Protein AF-A0A660YXI9-F1 (afdb_monomer_lite)

Foldseek 3Di:
DDPPDDPDDPQKDKDKDWDKDWDWDKDFDDDPPDFTKIKIKIKIWTWIWIFINDDPDGDIWIWTDIDIDIDMDRDFDKDKDWDWTFTPPDPQRKTKIWIWIQGNVGIDTDDIDIDRDDDDDDDDDD

Sequence (126 aa):
LESPYPVNDPGECFIVAGIIEVDHKVWQLDPIQPNPQYRVTVGLCIDAEMNCTTGLERNRWFIECDTENTIYFSGDEAVKLTKYYTVKGRSDRMQLVVNYEVSIDGVSLKGMELRLPKKYHAEKTF

Structure (mmCIF, N/CA/C/O backbone):
data_AF-A0A660YXI9-F1
#
_entry.id   AF-A0A660YXI9-F1
#
loop_
_atom_site.group_PDB
_atom_site.id
_atom_site.type_symbol
_atom_site.label_atom_id
_atom_site.label_alt_id
_atom_site.label_comp_id
_atom_site.label_asym_id
_atom_site.label_entity_id
_atom_site.label_seq_id
_atom_site.pdbx_PDB_ins_code
_atom_site.Cartn_x
_atom_site.Cartn_y
_atom_site.Cartn_z
_atom_site.occupancy
_atom_site.B_iso_or_equiv
_atom_site.auth_seq_id
_atom_site.auth_comp_id
_atom_site.auth_asym_id
_atom_site.auth_atom_id
_atom_site.pdbx_PDB_model_num
ATOM 1 N N . LEU A 1 1 ? 21.499 11.385 -6.900 1.00 45.31 1 LEU A N 1
ATOM 2 C CA . LEU A 1 1 ? 21.108 10.317 -7.829 1.00 45.31 1 LEU A CA 1
ATOM 3 C C . LEU A 1 1 ? 19.942 10.931 -8.546 1.00 45.31 1 LEU A C 1
ATOM 5 O O . LEU A 1 1 ? 18.867 11.012 -7.970 1.00 45.31 1 LEU A O 1
ATOM 9 N N . GLU A 1 2 ? 20.248 11.573 -9.665 1.00 46.44 2 GLU A N 1
ATOM 10 C CA . GLU A 1 2 ? 19.219 12.023 -10.594 1.00 46.44 2 GLU A CA 1
ATOM 11 C C . GLU A 1 2 ? 18.678 10.773 -11.283 1.00 46.44 2 GLU A C 1
ATOM 13 O O . GLU A 1 2 ? 19.440 9.841 -11.561 1.00 46.44 2 GLU A O 1
ATOM 18 N N . SER A 1 3 ? 17.360 10.709 -11.458 1.00 46.09 3 SER A N 1
ATOM 19 C CA . SER A 1 3 ? 16.752 9.631 -12.232 1.00 46.09 3 SER A CA 1
ATOM 20 C C . SER A 1 3 ? 17.263 9.727 -13.669 1.00 46.09 3 SER A C 1
ATOM 22 O O . SER A 1 3 ? 17.253 10.827 -14.221 1.00 46.09 3 SER A O 1
ATOM 24 N N . PRO A 1 4 ? 17.676 8.611 -14.293 1.00 55.97 4 PRO A N 1
ATOM 25 C CA . PRO A 1 4 ? 18.075 8.612 -15.698 1.00 55.97 4 PRO A CA 1
ATOM 26 C C . PRO A 1 4 ? 16.892 8.855 -16.655 1.00 55.97 4 PRO A C 1
ATOM 28 O O . PRO A 1 4 ? 17.107 8.947 -17.858 1.00 55.97 4 PRO A O 1
ATOM 31 N N . TYR A 1 5 ? 15.662 8.952 -16.138 1.00 54.22 5 TYR A N 1
ATOM 32 C CA . TYR A 1 5 ? 14.445 9.181 -16.915 1.00 54.22 5 TYR A CA 1
ATOM 33 C C . TYR A 1 5 ? 14.018 10.657 -16.859 1.00 54.22 5 TYR A C 1
ATOM 35 O O . TYR A 1 5 ? 13.943 11.208 -15.749 1.00 54.22 5 TYR A O 1
ATOM 43 N N . PRO A 1 6 ? 13.742 11.296 -18.012 1.00 48.16 6 PRO A N 1
ATOM 44 C CA . PRO A 1 6 ? 13.332 12.692 -18.082 1.00 48.16 6 PRO A CA 1
ATOM 45 C C . PRO A 1 6 ? 11.985 12.905 -17.382 1.00 48.16 6 PRO A C 1
ATOM 47 O O . PRO A 1 6 ? 11.026 12.172 -17.581 1.00 48.16 6 PRO A O 1
ATOM 50 N N . VAL A 1 7 ? 11.903 13.955 -16.564 1.00 53.25 7 VAL A N 1
ATOM 51 C CA . VAL A 1 7 ? 10.711 14.274 -15.752 1.00 53.25 7 VAL A CA 1
ATOM 52 C C . VAL A 1 7 ? 9.539 14.803 -16.605 1.00 53.25 7 VAL A C 1
ATOM 54 O O . VAL A 1 7 ? 8.437 14.939 -16.092 1.00 53.25 7 VAL A O 1
ATOM 57 N N . ASN A 1 8 ? 9.744 15.093 -17.897 1.00 47.19 8 ASN A N 1
ATOM 58 C CA . ASN A 1 8 ? 8.815 15.899 -18.700 1.00 47.19 8 ASN A CA 1
ATOM 59 C C . ASN A 1 8 ? 8.650 15.454 -20.166 1.00 47.19 8 ASN A C 1
ATOM 61 O O . ASN A 1 8 ? 8.268 16.284 -20.990 1.00 47.19 8 ASN A O 1
ATOM 65 N N . ASP A 1 9 ? 8.929 14.199 -20.522 1.00 52.50 9 ASP A N 1
ATOM 66 C CA . ASP A 1 9 ? 8.575 13.721 -21.863 1.00 52.50 9 ASP A CA 1
ATOM 67 C C . ASP A 1 9 ? 7.167 13.087 -21.817 1.00 52.50 9 ASP A C 1
ATOM 69 O O . ASP A 1 9 ? 6.995 12.040 -21.191 1.00 52.50 9 ASP A O 1
ATOM 73 N N . PRO A 1 10 ? 6.121 13.711 -22.399 1.00 53.94 10 PRO A N 1
ATOM 74 C CA . PRO A 1 10 ? 4.729 13.261 -22.265 1.00 53.94 10 PRO A CA 1
ATOM 75 C C . PRO A 1 10 ? 4.447 11.873 -22.871 1.00 53.94 10 PRO A C 1
ATOM 77 O O . PRO A 1 10 ? 3.335 11.365 -22.727 1.00 53.94 10 PRO A O 1
ATOM 80 N N . GLY A 1 11 ? 5.425 11.261 -23.550 1.00 54.66 11 GLY A N 1
ATOM 81 C CA . GLY A 1 11 ? 5.357 9.885 -24.051 1.00 54.66 11 GLY A CA 1
ATOM 82 C C . GLY A 1 11 ? 5.827 8.805 -23.064 1.00 54.66 11 GLY A C 1
ATOM 83 O O . GLY A 1 11 ? 5.564 7.622 -23.299 1.00 54.66 11 GLY A O 1
ATOM 84 N N . GLU A 1 12 ? 6.493 9.180 -21.967 1.00 65.69 12 GLU A N 1
ATOM 85 C CA . GLU A 1 12 ? 7.062 8.231 -21.005 1.00 65.69 12 GLU A CA 1
ATOM 86 C C . GLU A 1 12 ? 6.239 8.208 -19.716 1.00 65.69 12 GLU A C 1
ATOM 88 O O . GLU A 1 12 ? 6.153 9.195 -18.985 1.00 65.69 12 GLU A O 1
ATOM 93 N N . CYS A 1 13 ? 5.627 7.065 -19.407 1.00 73.38 13 CYS A N 1
ATOM 94 C CA . CYS A 1 13 ? 4.967 6.863 -18.129 1.00 73.38 13 CYS A CA 1
ATOM 95 C C . CYS A 1 13 ? 5.341 5.519 -17.508 1.00 73.38 13 CYS A C 1
ATOM 97 O O . CYS A 1 13 ? 5.672 4.540 -18.184 1.00 73.38 13 CYS A O 1
ATOM 99 N N . PHE A 1 14 ? 5.296 5.494 -16.179 1.00 82.38 14 PHE A N 1
ATOM 100 C CA . PHE A 1 14 ? 5.416 4.268 -15.411 1.00 82.38 14 PHE A CA 1
ATOM 101 C C . PHE A 1 14 ? 4.023 3.703 -15.164 1.00 82.38 14 PHE A C 1
ATOM 103 O O . PHE A 1 14 ? 3.144 4.392 -14.645 1.00 82.38 14 PHE A O 1
ATOM 110 N N . ILE A 1 15 ? 3.838 2.437 -15.512 1.00 85.00 15 ILE A N 1
ATOM 111 C CA . ILE A 1 15 ? 2.618 1.686 -15.237 1.00 85.00 15 ILE A CA 1
ATOM 112 C C . ILE A 1 15 ? 2.932 0.737 -14.092 1.00 85.00 15 ILE A C 1
ATOM 114 O O . ILE A 1 15 ? 3.807 -0.116 -14.232 1.00 85.00 15 ILE A O 1
ATOM 118 N N . VAL A 1 16 ? 2.217 0.889 -12.979 1.00 87.50 16 VAL A N 1
ATOM 119 C CA . VAL A 1 16 ? 2.241 -0.049 -11.853 1.00 87.50 16 VAL A CA 1
ATOM 120 C C . VAL A 1 16 ? 0.960 -0.873 -11.906 1.00 87.50 16 VAL A C 1
ATOM 122 O O . VAL A 1 16 ? -0.131 -0.305 -11.915 1.00 87.50 16 VAL A O 1
ATOM 125 N N . ALA A 1 17 ? 1.086 -2.194 -11.952 1.00 88.00 17 ALA A N 1
ATOM 126 C CA . ALA A 1 17 ? -0.038 -3.121 -11.972 1.00 88.00 17 ALA A CA 1
ATOM 127 C C . ALA A 1 17 ? 0.222 -4.270 -10.998 1.00 88.00 17 ALA A C 1
ATOM 129 O O . ALA A 1 17 ? 1.310 -4.838 -10.981 1.00 88.00 17 ALA A O 1
ATOM 130 N N . GLY A 1 18 ? -0.772 -4.607 -10.184 1.00 87.38 18 GLY A N 1
ATOM 131 C CA . GLY A 1 18 ? -0.625 -5.615 -9.145 1.00 87.38 18 GLY A CA 1
ATOM 132 C C . GLY A 1 18 ? -1.779 -5.600 -8.160 1.00 87.38 18 GLY A C 1
ATOM 133 O O . GLY A 1 18 ? -2.841 -5.040 -8.443 1.00 87.38 18 GLY A O 1
ATOM 134 N N . ILE A 1 19 ? -1.546 -6.209 -7.004 1.00 89.69 19 ILE A N 1
ATOM 135 C CA . ILE A 1 19 ? -2.521 -6.373 -5.933 1.00 89.69 19 ILE A CA 1
ATOM 136 C C . ILE A 1 19 ? -1.988 -5.693 -4.671 1.00 89.69 19 ILE A C 1
ATOM 138 O O . ILE A 1 19 ? -0.813 -5.807 -4.322 1.00 89.69 19 ILE A O 1
ATOM 142 N N . ILE A 1 20 ? -2.878 -4.971 -3.993 1.00 87.12 20 ILE A N 1
ATOM 143 C CA . ILE A 1 20 ? -2.680 -4.497 -2.626 1.00 87.12 20 ILE A CA 1
ATOM 144 C C . ILE A 1 20 ? -3.727 -5.212 -1.779 1.00 87.12 20 ILE A C 1
ATOM 146 O O . ILE A 1 20 ? -4.923 -4.958 -1.929 1.00 87.12 20 ILE A O 1
ATOM 150 N N . GLU A 1 21 ? -3.282 -6.109 -0.912 1.00 90.69 21 GLU A N 1
ATOM 151 C CA . GLU A 1 21 ? -4.141 -6.796 0.042 1.00 90.69 21 GLU A CA 1
ATOM 152 C C . GLU A 1 21 ? -4.154 -6.036 1.365 1.00 90.69 21 GLU A C 1
ATOM 154 O O . GLU A 1 21 ? -3.119 -5.566 1.851 1.00 90.69 21 GLU A O 1
ATOM 159 N N . VAL A 1 22 ? -5.346 -5.920 1.947 1.00 89.44 22 VAL A N 1
ATOM 160 C CA . VAL A 1 22 ? -5.564 -5.225 3.212 1.00 89.44 22 VAL A CA 1
ATOM 161 C C . VAL A 1 22 ? -6.296 -6.156 4.168 1.00 89.44 22 VAL A C 1
ATOM 163 O O . VAL A 1 22 ? -7.441 -6.525 3.917 1.00 89.44 22 VAL A O 1
ATOM 166 N N . ASP A 1 23 ? -5.644 -6.509 5.273 1.00 91.69 23 ASP A N 1
ATOM 167 C CA . ASP A 1 23 ? -6.263 -7.218 6.395 1.00 91.69 23 ASP A CA 1
ATOM 168 C C . ASP A 1 23 ? -6.576 -6.209 7.500 1.00 91.69 23 ASP A C 1
ATOM 170 O O . ASP A 1 23 ? -5.672 -5.562 8.026 1.00 91.69 23 ASP A O 1
ATOM 174 N N . HIS A 1 24 ? -7.856 -6.050 7.829 1.00 92.88 24 HIS A N 1
ATOM 175 C CA . HIS A 1 24 ? -8.336 -5.077 8.803 1.00 92.88 24 HIS A CA 1
ATOM 176 C C . HIS A 1 24 ? -9.039 -5.796 9.951 1.00 92.88 24 HIS A C 1
ATOM 178 O O . HIS A 1 24 ? -10.127 -6.352 9.788 1.00 92.88 24 HIS A O 1
ATOM 184 N N . LYS A 1 25 ? -8.413 -5.768 11.129 1.00 92.81 25 LYS A N 1
ATOM 185 C CA . LYS A 1 25 ? -8.925 -6.416 12.338 1.00 92.81 25 LYS A CA 1
ATOM 186 C C . LYS A 1 25 ? -9.123 -5.395 13.440 1.00 92.81 25 LYS A C 1
ATOM 188 O O . LYS A 1 25 ? -8.215 -4.624 13.741 1.00 92.81 25 LYS A O 1
ATOM 193 N N . VAL A 1 26 ? -10.295 -5.438 14.065 1.00 90.75 26 VAL A N 1
ATOM 194 C CA . VAL A 1 26 ? -10.686 -4.540 15.152 1.00 90.75 26 VAL A CA 1
ATOM 195 C C . VAL A 1 26 ? -10.898 -5.357 16.416 1.00 90.75 26 VAL A C 1
ATOM 197 O O . VAL A 1 26 ? -11.640 -6.338 16.418 1.00 90.75 26 VAL A O 1
ATOM 200 N N . TRP A 1 27 ? -10.268 -4.930 17.502 1.00 89.81 27 TRP A N 1
ATOM 201 C CA . TRP A 1 27 ? -10.505 -5.454 18.837 1.00 89.81 27 TRP A CA 1
ATOM 202 C C . TRP A 1 27 ? -11.025 -4.332 19.714 1.00 89.81 27 TRP A C 1
ATOM 204 O O . TRP A 1 27 ? -10.368 -3.303 19.882 1.00 89.81 27 TRP A O 1
ATOM 214 N N . GLN A 1 28 ? -12.189 -4.554 20.308 1.00 86.81 28 GLN A N 1
ATOM 215 C CA . GLN A 1 28 ? -12.663 -3.719 21.395 1.00 86.81 28 GLN A CA 1
ATOM 216 C C . GLN A 1 28 ? -11.811 -4.012 22.633 1.00 86.81 28 GLN A C 1
ATOM 218 O O . GLN A 1 28 ? -11.679 -5.164 23.050 1.00 86.81 28 GLN A O 1
ATOM 223 N N . LEU A 1 29 ? -11.196 -2.973 23.188 1.00 83.38 29 LEU A N 1
ATOM 224 C CA . LEU A 1 29 ? -10.498 -3.044 24.463 1.00 83.38 29 LEU A CA 1
ATOM 225 C C . LEU A 1 29 ? -11.520 -2.813 25.579 1.00 83.38 29 LEU A C 1
ATOM 227 O O . LEU A 1 29 ? -12.478 -2.058 25.399 1.00 83.38 29 LEU A O 1
ATOM 231 N N . ASP A 1 30 ? -11.330 -3.495 26.709 1.00 75.69 30 ASP A N 1
ATOM 232 C CA . ASP A 1 30 ? -12.224 -3.402 27.867 1.00 75.69 30 ASP A CA 1
ATOM 233 C C . ASP A 1 30 ? -12.411 -1.916 28.240 1.00 75.69 30 ASP A C 1
ATOM 235 O O . ASP A 1 30 ? -11.410 -1.225 28.470 1.00 75.69 30 ASP A O 1
ATOM 239 N N . PRO A 1 31 ? -13.638 -1.363 28.191 1.00 62.47 31 PRO A N 1
ATOM 240 C CA . PRO A 1 31 ? -13.827 0.076 28.265 1.00 62.47 31 PRO A CA 1
ATOM 241 C C . PRO A 1 31 ? -13.465 0.593 29.659 1.00 62.47 31 PRO A C 1
ATOM 243 O O . PRO A 1 31 ? -14.243 0.494 30.608 1.00 62.47 31 PRO A O 1
ATOM 246 N N . ILE A 1 32 ? -12.299 1.227 29.775 1.00 60.66 32 ILE A N 1
ATOM 247 C CA . ILE A 1 32 ? -12.035 2.149 30.877 1.00 60.66 32 ILE A CA 1
ATOM 248 C C . ILE A 1 32 ? -12.897 3.385 30.596 1.00 60.66 32 ILE A C 1
ATOM 250 O O . ILE A 1 32 ? -12.649 4.104 29.628 1.00 60.66 32 ILE A O 1
ATOM 254 N N . GLN A 1 33 ? -13.939 3.618 31.404 1.00 57.78 33 GLN A N 1
ATOM 255 C CA . GLN A 1 33 ? -14.772 4.824 31.292 1.00 57.78 33 GLN A CA 1
ATOM 256 C C . GLN A 1 33 ? -13.892 6.089 31.199 1.00 57.78 33 GLN A C 1
ATOM 258 O O . GLN A 1 33 ? -12.893 6.165 31.921 1.00 57.78 33 GLN A O 1
ATOM 263 N N . PRO A 1 34 ? -14.235 7.094 30.362 1.00 66.94 34 PRO A N 1
ATOM 264 C CA . PRO A 1 34 ? -15.558 7.356 29.775 1.00 66.94 34 PRO A CA 1
ATOM 265 C C . PRO A 1 34 ? -15.786 6.941 28.304 1.00 66.94 34 PRO A C 1
ATOM 267 O O . PRO A 1 34 ? -16.934 6.994 27.873 1.00 66.94 34 PRO A O 1
ATOM 270 N N . ASN A 1 35 ? -14.769 6.518 27.539 1.00 67.94 35 ASN A N 1
ATOM 271 C CA . ASN A 1 35 ? -14.901 6.293 26.086 1.00 67.94 35 ASN A CA 1
ATOM 272 C C . ASN A 1 35 ? -14.508 4.865 25.661 1.00 67.94 35 ASN A C 1
ATOM 274 O O . ASN A 1 35 ? -13.577 4.300 26.239 1.00 67.94 35 ASN A O 1
ATOM 278 N N . PRO A 1 36 ? -15.167 4.284 24.636 1.00 72.12 36 PRO A N 1
ATOM 279 C CA . PRO A 1 36 ? -14.750 3.008 24.065 1.00 72.12 36 PRO A CA 1
ATOM 280 C C . PRO A 1 36 ? -13.353 3.132 23.451 1.00 72.12 36 PRO A C 1
ATOM 282 O O . PRO A 1 36 ? -13.030 4.122 22.795 1.00 72.12 36 PRO A O 1
ATOM 285 N N . GLN A 1 37 ? -12.527 2.113 23.672 1.00 84.19 37 GLN A N 1
ATOM 286 C CA . GLN A 1 37 ? -11.178 2.039 23.127 1.00 84.19 37 GLN A CA 1
ATOM 287 C C . GLN A 1 37 ? -11.100 0.870 22.157 1.00 84.19 37 GLN A C 1
ATOM 289 O O . GLN A 1 37 ? -11.528 -0.241 22.476 1.00 84.19 37 GLN A O 1
ATOM 294 N N . TYR A 1 38 ? -10.530 1.111 20.982 1.00 86.44 38 TYR A N 1
ATOM 295 C CA . TYR A 1 38 ? -10.325 0.075 19.981 1.00 86.44 38 TYR A CA 1
ATOM 296 C C . TYR A 1 38 ? -8.849 -0.046 19.652 1.00 86.44 38 TYR A C 1
ATOM 298 O O . TYR A 1 38 ? -8.127 0.943 19.527 1.00 86.44 38 TYR A O 1
ATOM 306 N N . ARG A 1 39 ? -8.407 -1.283 19.472 1.00 88.94 39 ARG A N 1
ATOM 307 C CA . ARG A 1 39 ? -7.164 -1.601 18.787 1.00 88.94 39 ARG A CA 1
ATOM 308 C C . ARG A 1 39 ? -7.532 -2.022 17.375 1.00 88.94 39 ARG A C 1
ATOM 310 O O . ARG A 1 39 ? -8.348 -2.918 17.201 1.00 88.94 39 ARG A O 1
ATOM 317 N N . VAL A 1 40 ? -6.903 -1.417 16.382 1.00 88.75 40 VAL A N 1
ATOM 318 C CA . VAL A 1 40 ? -7.020 -1.819 14.983 1.00 88.75 40 VAL A CA 1
ATOM 319 C C . VAL A 1 40 ? -5.655 -2.284 14.507 1.00 88.75 40 VAL A C 1
ATOM 321 O O . VAL A 1 40 ? -4.657 -1.590 14.700 1.00 88.75 40 VAL A O 1
ATOM 324 N N . THR A 1 41 ? -5.601 -3.453 13.883 1.00 92.56 41 THR A N 1
ATOM 325 C CA . THR A 1 41 ? -4.404 -3.944 13.199 1.00 92.56 41 THR A CA 1
ATOM 326 C C . THR A 1 41 ? -4.691 -3.987 11.713 1.00 92.56 41 THR A C 1
ATOM 328 O O . THR A 1 41 ? -5.700 -4.544 11.280 1.00 92.56 41 THR A O 1
ATOM 331 N N . VAL A 1 42 ? -3.786 -3.373 10.957 1.00 90.06 42 VAL A N 1
ATOM 332 C CA . VAL A 1 42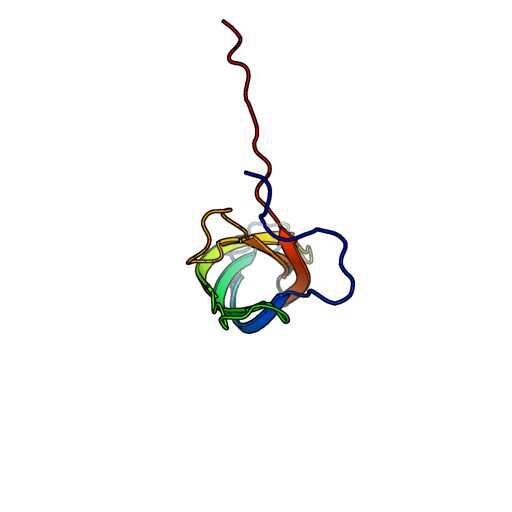 ? -3.827 -3.302 9.503 1.00 90.06 42 VAL A CA 1
ATOM 333 C C . VAL A 1 42 ? -2.611 -4.021 8.939 1.00 90.06 42 VAL A C 1
ATOM 335 O O . VAL A 1 42 ? -1.484 -3.530 9.076 1.00 90.06 42 VAL A O 1
ATOM 338 N N . GLY A 1 43 ? -2.854 -5.168 8.311 1.00 88.69 43 GLY A N 1
ATOM 339 C CA . GLY A 1 43 ? -1.904 -5.846 7.436 1.00 88.69 43 GLY A CA 1
ATOM 340 C C . GLY A 1 43 ? -2.000 -5.261 6.031 1.00 88.69 43 GLY A C 1
ATOM 341 O O . GLY A 1 43 ? -3.096 -5.134 5.492 1.00 88.69 43 GLY A O 1
ATOM 342 N N . LEU A 1 44 ? -0.868 -4.862 5.457 1.00 88.75 44 LEU A N 1
ATOM 343 C CA . LEU A 1 44 ? -0.763 -4.330 4.102 1.00 88.75 44 LEU A CA 1
ATOM 344 C C . LEU A 1 44 ? 0.284 -5.138 3.348 1.00 88.75 44 LEU A C 1
ATOM 346 O O . LEU A 1 44 ? 1.481 -4.965 3.601 1.00 88.75 44 LEU A O 1
ATOM 350 N N . CYS A 1 45 ? -0.176 -5.957 2.410 1.00 89.81 45 CYS A N 1
ATOM 351 C CA . CYS A 1 45 ? 0.675 -6.700 1.493 1.00 89.81 45 CYS A CA 1
ATOM 352 C C . CYS A 1 45 ? 0.557 -6.083 0.099 1.00 89.81 45 CYS A C 1
ATOM 354 O O . CYS A 1 45 ? -0.543 -5.791 -0.366 1.00 89.81 45 CYS A O 1
ATOM 356 N N . ILE A 1 46 ? 1.686 -5.847 -0.560 1.00 90.94 46 ILE A N 1
ATOM 357 C CA . ILE A 1 46 ? 1.721 -5.430 -1.959 1.00 90.94 46 ILE A CA 1
ATOM 358 C C . ILE A 1 46 ? 2.533 -6.434 -2.760 1.00 90.94 46 ILE A C 1
ATOM 360 O O . ILE A 1 46 ? 3.628 -6.812 -2.346 1.00 90.94 46 ILE A O 1
ATOM 364 N N . ASP A 1 47 ? 1.991 -6.803 -3.913 1.00 92.69 47 ASP A N 1
ATOM 365 C CA . ASP A 1 47 ? 2.672 -7.538 -4.969 1.00 92.69 47 ASP A CA 1
ATOM 366 C C . ASP A 1 47 ? 2.323 -6.868 -6.300 1.00 92.69 47 ASP A C 1
ATOM 368 O O . ASP A 1 47 ? 1.182 -6.925 -6.770 1.00 92.69 47 ASP A O 1
ATOM 372 N N . ALA A 1 48 ? 3.275 -6.127 -6.861 1.00 92.44 48 ALA A N 1
ATOM 373 C CA . ALA A 1 48 ? 3.061 -5.375 -8.085 1.00 92.44 48 ALA A CA 1
ATOM 374 C C . ALA A 1 48 ? 4.287 -5.343 -8.992 1.00 92.44 48 ALA A C 1
ATOM 376 O O . ALA A 1 48 ? 5.436 -5.295 -8.551 1.00 92.44 48 ALA A O 1
ATOM 377 N N . GLU A 1 49 ? 4.016 -5.262 -10.289 1.00 91.56 49 GLU A N 1
ATOM 378 C CA . GLU A 1 49 ? 5.002 -5.012 -11.326 1.00 91.56 49 GLU A CA 1
ATOM 379 C C . GLU A 1 49 ? 4.931 -3.553 -11.779 1.00 91.56 49 GLU A C 1
ATOM 381 O O . GLU A 1 49 ? 3.855 -2.978 -11.950 1.00 91.56 49 GLU A O 1
ATOM 386 N N . MET A 1 50 ? 6.093 -2.958 -12.025 1.00 89.56 50 MET A N 1
ATOM 387 C CA . MET A 1 50 ? 6.231 -1.646 -12.638 1.00 89.56 50 MET A CA 1
ATOM 388 C C . MET A 1 50 ? 6.954 -1.765 -13.976 1.00 89.56 50 MET A C 1
ATOM 390 O O . MET A 1 50 ? 8.005 -2.398 -14.069 1.00 89.56 50 MET A O 1
ATOM 394 N N . ASN A 1 51 ? 6.417 -1.103 -14.997 1.00 86.50 51 ASN A N 1
ATOM 395 C CA . ASN A 1 51 ? 6.979 -1.048 -16.344 1.00 86.50 51 ASN A CA 1
ATOM 396 C C . ASN A 1 51 ? 7.053 0.397 -16.845 1.00 86.50 51 ASN A C 1
ATOM 398 O O . ASN A 1 51 ? 6.227 1.224 -16.469 1.00 86.50 51 ASN A O 1
ATOM 402 N N . CYS A 1 52 ? 8.018 0.690 -17.717 1.00 80.19 52 CYS A N 1
ATOM 403 C CA . CYS A 1 52 ? 8.070 1.940 -18.482 1.00 80.19 52 CYS A CA 1
ATOM 404 C C . CYS A 1 52 ? 7.416 1.737 -19.858 1.00 80.19 52 CYS A C 1
ATOM 406 O O . CYS A 1 52 ? 7.624 0.690 -20.476 1.00 80.19 52 CYS A O 1
ATOM 408 N N . THR A 1 53 ? 6.649 2.714 -20.353 1.00 72.00 53 THR A N 1
ATOM 409 C CA . THR A 1 53 ? 6.017 2.644 -21.687 1.00 72.00 53 THR A CA 1
ATOM 410 C C . THR A 1 53 ? 7.005 2.706 -22.848 1.00 72.00 53 THR A C 1
ATOM 412 O O . THR A 1 53 ? 6.690 2.217 -23.933 1.00 72.00 53 THR A O 1
ATOM 415 N N . THR A 1 54 ? 8.205 3.245 -22.633 1.00 62.75 54 THR A N 1
ATOM 416 C CA . THR A 1 54 ? 9.261 3.367 -23.646 1.00 62.75 54 THR A CA 1
ATOM 417 C C . THR A 1 54 ? 10.596 2.839 -23.122 1.00 62.75 54 THR A C 1
ATOM 419 O O . THR A 1 54 ? 11.028 3.124 -22.007 1.00 62.75 54 THR A O 1
ATOM 422 N N . GLY A 1 55 ? 11.246 2.014 -23.941 1.00 53.28 55 GLY A N 1
ATOM 423 C CA . GLY A 1 55 ? 12.535 1.396 -23.650 1.00 53.28 55 GLY A CA 1
ATOM 424 C C . GLY A 1 55 ? 12.749 0.179 -24.543 1.00 53.28 55 GLY A C 1
ATOM 425 O O . GLY A 1 55 ? 11.897 -0.704 -24.602 1.00 53.28 55 GLY A O 1
ATOM 426 N N . LEU A 1 56 ? 13.887 0.135 -25.240 1.00 49.09 56 LEU A N 1
ATOM 427 C CA . LEU A 1 56 ? 14.314 -0.972 -26.114 1.00 49.09 56 LEU A CA 1
ATOM 428 C C . LEU A 1 56 ? 14.421 -2.328 -25.384 1.00 49.09 56 LEU A C 1
ATOM 430 O O . LEU A 1 56 ? 14.543 -3.368 -26.025 1.00 49.09 56 LEU A O 1
ATOM 434 N N . GLU A 1 57 ? 14.289 -2.325 -24.059 1.00 53.56 57 GLU A N 1
ATOM 435 C CA . GLU A 1 57 ? 14.128 -3.494 -23.210 1.00 53.56 57 GLU A CA 1
ATOM 436 C C . GLU A 1 57 ? 12.945 -3.239 -22.266 1.00 53.56 57 GLU A C 1
ATOM 438 O O . GLU A 1 57 ? 12.882 -2.203 -21.599 1.00 53.56 57 GLU A O 1
ATOM 443 N N . ARG A 1 58 ? 11.988 -4.176 -22.212 1.00 59.47 58 ARG A N 1
ATOM 444 C CA . ARG A 1 58 ? 10.893 -4.180 -21.228 1.00 59.47 58 ARG A CA 1
ATOM 445 C C . ARG A 1 58 ? 11.480 -4.399 -19.834 1.00 59.47 58 ARG A C 1
ATOM 447 O O . ARG A 1 58 ? 11.458 -5.516 -19.320 1.00 59.47 58 ARG A O 1
ATOM 454 N N . ASN A 1 5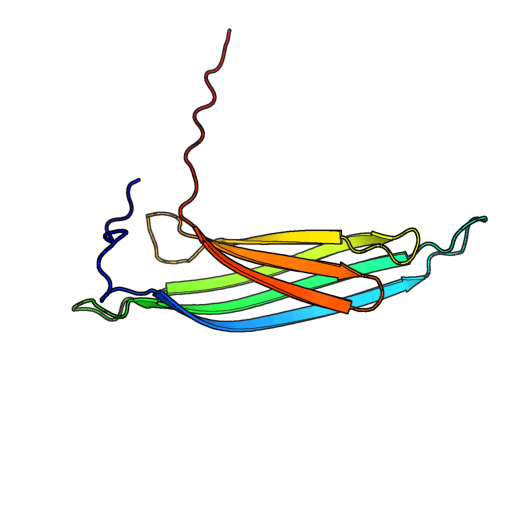9 ? 12.033 -3.348 -19.244 1.00 71.31 59 ASN A N 1
ATOM 455 C CA . ASN A 1 59 ? 12.505 -3.383 -17.873 1.00 71.31 59 ASN A CA 1
ATOM 456 C C . ASN A 1 59 ? 11.292 -3.518 -16.952 1.00 71.31 59 ASN A C 1
ATOM 458 O O . ASN A 1 59 ? 10.531 -2.569 -16.767 1.00 71.31 59 ASN A O 1
ATOM 462 N N . ARG A 1 60 ? 11.117 -4.730 -16.423 1.00 82.94 60 ARG A N 1
ATOM 463 C CA . ARG A 1 60 ? 10.160 -5.046 -15.367 1.00 82.94 60 ARG A CA 1
ATOM 464 C C . ARG A 1 60 ? 10.833 -4.860 -14.023 1.00 82.94 60 ARG A C 1
ATOM 466 O O . ARG A 1 60 ? 11.888 -5.439 -13.766 1.00 82.94 60 ARG A O 1
ATOM 473 N N . TRP A 1 61 ? 10.198 -4.078 -13.169 1.00 89.94 61 TRP A N 1
ATOM 474 C CA . TRP A 1 61 ? 10.585 -3.921 -11.776 1.00 89.94 61 TRP A CA 1
ATOM 475 C C . TRP A 1 61 ? 9.475 -4.429 -10.869 1.00 89.94 61 TRP A C 1
ATOM 477 O O . TRP A 1 61 ? 8.315 -4.441 -11.266 1.00 89.94 61 TRP A O 1
ATOM 487 N N . PHE A 1 62 ? 9.829 -4.823 -9.650 1.00 91.50 62 PHE A N 1
ATOM 488 C CA . PHE A 1 62 ? 8.891 -5.443 -8.716 1.00 91.50 62 PHE A CA 1
ATOM 489 C C . PHE A 1 62 ? 8.754 -4.608 -7.451 1.00 91.50 62 PHE A C 1
ATOM 491 O O . PHE A 1 62 ? 9.720 -4.008 -6.972 1.00 91.50 62 PHE A O 1
ATOM 498 N N . ILE A 1 63 ? 7.550 -4.578 -6.904 1.00 92.38 63 ILE A N 1
ATOM 499 C CA . ILE A 1 63 ? 7.200 -3.904 -5.665 1.00 92.38 63 ILE A CA 1
ATOM 500 C C . ILE A 1 63 ? 6.539 -4.957 -4.790 1.00 92.38 63 ILE A C 1
ATOM 502 O O . ILE A 1 63 ? 5.398 -5.335 -5.017 1.00 92.38 63 ILE A O 1
ATOM 506 N N . GLU A 1 64 ? 7.282 -5.425 -3.795 1.00 90.06 64 GLU A N 1
ATOM 507 C CA . GLU A 1 64 ? 6.832 -6.469 -2.881 1.00 90.06 64 GLU A CA 1
ATOM 508 C C . GLU A 1 64 ? 7.135 -6.040 -1.455 1.00 90.06 64 GLU A C 1
ATOM 510 O O . GLU A 1 64 ? 8.284 -5.695 -1.135 1.00 90.06 64 GLU A O 1
ATOM 515 N N . CYS A 1 65 ? 6.127 -6.064 -0.596 1.00 89.62 65 CYS A N 1
ATOM 516 C CA . CYS A 1 65 ? 6.294 -5.759 0.815 1.00 89.62 65 CYS A CA 1
ATOM 517 C C . CYS A 1 65 ? 5.095 -6.256 1.610 1.00 89.62 65 CYS A C 1
ATOM 519 O O . CYS A 1 65 ? 3.963 -6.118 1.161 1.00 89.62 65 CYS A O 1
ATOM 521 N N . ASP A 1 66 ? 5.363 -6.739 2.815 1.00 89.38 66 ASP A N 1
ATOM 522 C CA . ASP A 1 66 ? 4.353 -7.046 3.815 1.00 89.38 66 ASP A CA 1
ATOM 523 C C . ASP A 1 66 ? 4.632 -6.193 5.056 1.00 89.38 66 ASP A C 1
ATOM 525 O O . ASP A 1 66 ? 5.774 -6.103 5.525 1.00 89.38 66 ASP A O 1
ATOM 529 N N . THR A 1 67 ? 3.610 -5.496 5.549 1.00 86.81 67 THR A N 1
ATOM 530 C CA . THR A 1 67 ? 3.713 -4.682 6.759 1.00 86.81 67 THR A CA 1
ATOM 531 C C . THR A 1 67 ? 2.475 -4.821 7.620 1.00 86.81 67 THR A C 1
ATOM 533 O O . THR A 1 67 ? 1.358 -4.673 7.137 1.00 86.81 67 THR A O 1
ATOM 536 N N . GLU A 1 68 ? 2.682 -4.944 8.925 1.00 90.62 68 GLU A N 1
ATOM 537 C CA . GLU A 1 68 ? 1.618 -4.863 9.918 1.00 90.62 68 GLU A CA 1
ATOM 538 C C . GLU A 1 68 ? 1.719 -3.544 10.696 1.00 90.62 68 GLU A C 1
ATOM 540 O O . GLU A 1 68 ? 2.812 -3.066 11.012 1.00 90.62 68 GLU A O 1
ATOM 545 N N . ASN A 1 69 ? 0.577 -2.923 10.987 1.00 89.25 69 ASN A N 1
ATOM 546 C CA . ASN A 1 69 ? 0.488 -1.701 11.783 1.00 89.25 69 ASN A CA 1
ATOM 547 C C . ASN A 1 69 ? -0.588 -1.873 12.833 1.00 89.25 69 ASN A C 1
ATOM 549 O O . ASN A 1 69 ? -1.676 -2.335 12.514 1.00 89.25 69 ASN A O 1
ATOM 553 N N . THR A 1 70 ? -0.309 -1.454 14.063 1.00 90.25 70 THR A N 1
ATOM 554 C CA . THR A 1 70 ? -1.312 -1.405 15.127 1.00 90.25 70 THR A CA 1
ATOM 555 C C . THR A 1 70 ? -1.578 0.048 15.497 1.00 90.25 70 THR A C 1
ATOM 557 O O . THR A 1 70 ? -0.644 0.798 15.776 1.00 90.25 70 THR A O 1
ATOM 560 N N . ILE A 1 71 ? -2.849 0.436 15.478 1.00 89.81 71 ILE A N 1
ATOM 561 C CA . ILE A 1 71 ? -3.343 1.786 15.745 1.00 89.81 71 ILE A CA 1
ATOM 562 C C . ILE A 1 71 ? -4.391 1.688 16.857 1.00 89.81 71 ILE A C 1
ATOM 564 O O . ILE A 1 71 ? -5.179 0.743 16.891 1.00 89.81 71 ILE A O 1
ATOM 568 N N . TYR A 1 72 ? -4.388 2.648 17.777 1.00 87.88 72 TYR A N 1
ATOM 569 C CA . TYR A 1 72 ? -5.366 2.733 18.858 1.00 87.88 72 TYR A CA 1
ATOM 570 C C . TYR A 1 72 ? -6.318 3.895 18.590 1.00 87.88 72 TYR A C 1
ATOM 572 O O . TYR A 1 72 ? -5.860 4.984 18.250 1.00 87.88 72 TYR A O 1
ATOM 580 N N . PHE A 1 73 ? -7.615 3.649 18.752 1.00 85.94 73 PHE A N 1
ATOM 581 C CA . PHE A 1 73 ? -8.689 4.610 18.516 1.00 85.94 73 PHE A CA 1
ATOM 582 C C . PHE A 1 73 ? -9.465 4.861 19.806 1.00 85.94 73 PHE A C 1
ATOM 584 O O . PHE A 1 73 ? -9.707 3.939 20.591 1.00 85.94 73 PHE A O 1
ATOM 591 N N . SER A 1 74 ? -9.879 6.112 19.993 1.00 81.06 74 SER A N 1
ATOM 592 C CA . SER A 1 74 ? -10.676 6.577 21.135 1.00 81.06 74 SER A CA 1
ATOM 593 C C . SER A 1 74 ? -12.109 6.998 20.761 1.00 81.06 74 SER A C 1
ATOM 595 O O . SER A 1 74 ? -12.825 7.575 21.583 1.00 81.06 74 SER A O 1
ATOM 597 N N . GLY A 1 75 ? -12.530 6.701 19.525 1.00 75.94 75 GLY A N 1
ATOM 598 C CA . GLY A 1 75 ? -13.837 7.024 18.943 1.00 75.94 75 GLY A CA 1
ATOM 599 C C . GLY A 1 75 ? -13.838 6.846 17.416 1.00 75.94 75 GLY A C 1
ATOM 600 O O . GLY A 1 75 ? -13.016 6.096 16.891 1.00 75.94 75 GLY A O 1
ATOM 601 N N . ASP A 1 76 ? -14.705 7.581 16.711 1.00 76.00 76 ASP A N 1
ATOM 602 C CA . ASP A 1 76 ? -14.876 7.545 15.239 1.00 76.00 76 ASP A CA 1
ATOM 603 C C . ASP A 1 76 ? -13.804 8.344 14.468 1.00 76.00 76 ASP A C 1
ATOM 605 O O . ASP A 1 76 ? -14.054 8.947 13.422 1.00 76.00 76 ASP A O 1
ATOM 609 N N . GLU A 1 77 ? -12.588 8.413 15.000 1.00 85.19 77 GLU A N 1
ATOM 610 C CA . GLU A 1 77 ? -11.489 9.101 14.330 1.00 85.19 77 GLU A CA 1
ATOM 611 C C . GLU A 1 77 ? -10.913 8.259 13.181 1.00 85.19 77 GLU A C 1
ATOM 613 O O . GLU A 1 77 ? -11.030 7.034 13.149 1.00 85.19 77 GLU A O 1
ATOM 618 N N . ALA A 1 78 ? -10.274 8.932 12.224 1.00 91.00 78 ALA A N 1
ATOM 619 C CA . ALA A 1 78 ? -9.555 8.291 11.133 1.00 91.00 78 ALA A CA 1
ATOM 620 C C . ALA A 1 78 ? -8.085 8.721 11.155 1.00 91.00 78 ALA A C 1
ATOM 622 O O . ALA A 1 78 ? -7.762 9.905 11.279 1.00 91.00 78 ALA A O 1
ATOM 623 N N . VAL A 1 79 ? -7.182 7.755 11.016 1.00 92.62 79 VAL A N 1
ATOM 624 C CA . VAL A 1 79 ? -5.734 7.961 11.048 1.00 92.62 79 VAL A CA 1
ATOM 625 C C . VAL A 1 79 ? -5.164 7.807 9.646 1.00 92.62 79 VAL A C 1
ATOM 627 O O . VAL A 1 79 ? -5.425 6.830 8.944 1.00 92.62 79 VAL A O 1
ATOM 630 N N . LYS A 1 80 ? -4.338 8.772 9.236 1.00 94.75 80 LYS A N 1
ATOM 631 C CA . LYS A 1 80 ? -3.590 8.693 7.978 1.00 94.75 80 LYS A CA 1
ATOM 632 C C . LYS A 1 80 ? -2.375 7.790 8.155 1.00 94.75 80 LYS A C 1
ATOM 634 O O . LYS A 1 80 ? -1.546 8.029 9.031 1.00 94.75 80 LYS A O 1
ATOM 639 N N . LEU A 1 81 ? -2.243 6.798 7.283 1.00 93.56 81 LEU A N 1
ATOM 640 C CA . LEU A 1 81 ? -1.118 5.874 7.242 1.00 93.56 81 LEU A CA 1
ATOM 641 C C . LEU A 1 81 ? -0.450 5.953 5.868 1.00 93.56 81 LEU A C 1
ATOM 643 O O . LEU A 1 81 ? -1.035 5.562 4.863 1.00 93.56 81 LEU A O 1
ATOM 647 N N . THR A 1 82 ? 0.793 6.428 5.821 1.00 93.94 82 THR A N 1
ATOM 648 C CA . THR A 1 82 ? 1.587 6.460 4.586 1.00 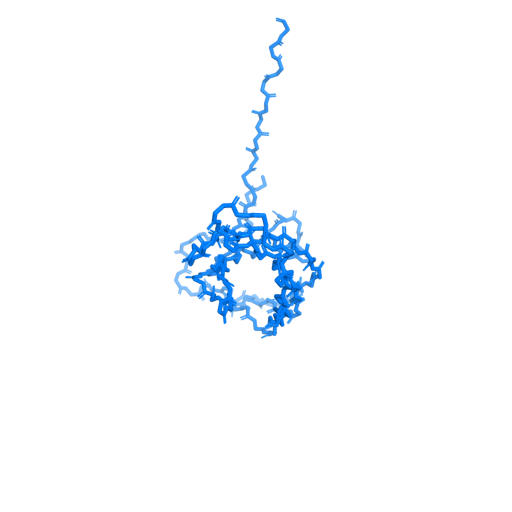93.94 82 THR A CA 1
ATOM 649 C C . THR A 1 82 ? 2.595 5.319 4.584 1.00 93.94 82 THR A C 1
ATOM 651 O O . THR A 1 82 ? 3.398 5.185 5.511 1.00 93.94 82 THR A O 1
ATOM 654 N N . LYS A 1 83 ? 2.584 4.513 3.521 1.00 92.00 83 LYS A N 1
ATOM 655 C CA . LYS A 1 83 ? 3.549 3.440 3.281 1.00 92.00 83 LYS A CA 1
ATOM 656 C C . LYS A 1 83 ? 4.444 3.752 2.098 1.00 92.00 83 LYS A C 1
ATOM 658 O O . LYS A 1 83 ? 4.013 4.336 1.112 1.00 92.00 83 LYS A O 1
ATOM 663 N N . TYR A 1 84 ? 5.701 3.346 2.232 1.00 92.19 84 TYR A N 1
ATOM 664 C CA . TYR A 1 84 ? 6.743 3.539 1.236 1.00 92.19 84 TYR A CA 1
ATOM 665 C C . TYR A 1 84 ? 7.240 2.166 0.803 1.00 92.19 84 TYR A C 1
ATOM 667 O O . TYR A 1 84 ? 7.888 1.467 1.582 1.00 92.19 84 TYR A O 1
ATOM 675 N N . TYR A 1 85 ? 6.945 1.792 -0.435 1.00 91.75 85 TYR A N 1
ATOM 676 C CA . TYR A 1 85 ? 7.344 0.517 -1.010 1.00 91.75 85 TYR A CA 1
ATOM 677 C C . TYR A 1 85 ? 8.477 0.746 -1.998 1.00 91.75 85 TYR A C 1
ATOM 679 O O . TYR A 1 85 ? 8.319 1.445 -2.996 1.00 91.75 85 TYR A O 1
ATOM 687 N N . THR A 1 86 ? 9.651 0.195 -1.705 1.00 91.31 86 THR A N 1
ATOM 688 C CA . THR A 1 86 ? 10.817 0.361 -2.578 1.00 91.31 86 THR A CA 1
ATOM 689 C C . THR A 1 86 ? 10.649 -0.477 -3.839 1.00 91.31 86 THR A C 1
ATOM 691 O O . THR A 1 86 ? 10.381 -1.673 -3.758 1.00 91.31 86 THR A O 1
ATOM 694 N N . VAL A 1 87 ? 10.864 0.141 -4.999 1.00 90.56 87 VAL A N 1
ATOM 695 C CA . VAL A 1 87 ? 10.882 -0.547 -6.288 1.00 90.56 87 VAL A CA 1
ATOM 696 C C . VAL A 1 87 ? 12.190 -1.333 -6.410 1.00 90.56 87 VAL A C 1
ATOM 698 O O . VAL A 1 87 ? 13.281 -0.759 -6.486 1.00 90.56 87 VAL A O 1
ATOM 701 N N . LYS A 1 88 ? 12.094 -2.662 -6.415 1.00 90.38 88 LYS A N 1
ATOM 702 C CA . LYS A 1 88 ? 13.235 -3.575 -6.539 1.00 90.38 88 LYS A CA 1
ATOM 703 C C . LYS A 1 88 ? 13.763 -3.582 -7.977 1.00 90.38 88 LYS A C 1
ATOM 705 O O . LYS A 1 88 ? 13.012 -3.454 -8.939 1.00 90.38 88 LYS A O 1
ATOM 710 N N . GLY A 1 89 ? 15.077 -3.751 -8.126 1.00 83.62 89 GLY A N 1
ATOM 711 C CA . GLY A 1 89 ? 15.743 -3.779 -9.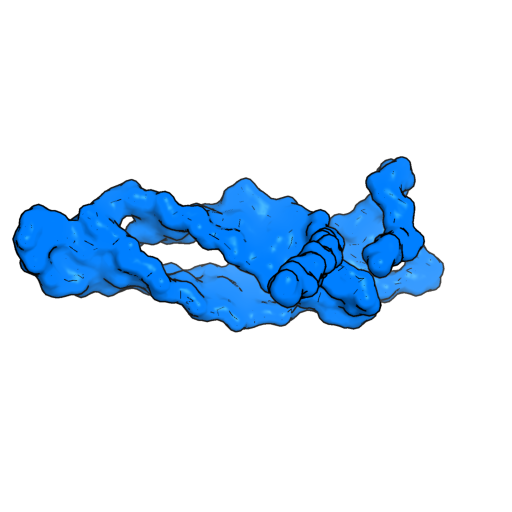436 1.00 83.62 89 GLY A CA 1
ATOM 712 C C . GLY A 1 89 ? 16.085 -2.401 -10.013 1.00 83.62 89 GLY A C 1
ATOM 713 O O . GLY A 1 89 ? 16.604 -2.322 -11.124 1.00 83.62 89 GLY A O 1
ATOM 714 N N . ARG A 1 90 ? 15.849 -1.314 -9.265 1.00 82.25 90 ARG A N 1
ATOM 715 C CA . ARG A 1 90 ? 16.289 0.040 -9.627 1.00 82.25 90 ARG A CA 1
ATOM 716 C C . ARG A 1 90 ? 17.412 0.538 -8.722 1.00 82.25 90 ARG A C 1
ATOM 718 O O . ARG A 1 90 ? 17.373 0.371 -7.505 1.00 82.25 90 ARG A O 1
ATOM 725 N N . SER A 1 91 ? 18.399 1.207 -9.314 1.00 80.81 91 SER A N 1
ATOM 726 C CA . SER A 1 91 ? 19.533 1.808 -8.594 1.00 80.81 91 SER A CA 1
ATOM 727 C C . SER A 1 91 ? 19.215 3.181 -7.990 1.00 80.81 91 SER A C 1
ATOM 729 O O . SER A 1 91 ? 19.870 3.611 -7.039 1.00 80.81 91 SER A O 1
ATOM 731 N N . ASP A 1 92 ? 18.189 3.862 -8.503 1.00 79.81 92 ASP A N 1
ATOM 732 C CA . ASP A 1 92 ? 17.749 5.184 -8.045 1.00 79.81 92 ASP A CA 1
ATOM 733 C C . ASP A 1 92 ? 16.893 5.147 -6.769 1.00 79.81 92 ASP A C 1
ATOM 735 O O . ASP A 1 92 ? 16.554 6.199 -6.224 1.00 79.81 92 ASP A O 1
ATOM 739 N N . ARG A 1 93 ? 16.602 3.940 -6.262 1.00 83.12 93 ARG A N 1
ATOM 740 C CA . ARG A 1 93 ? 15.799 3.689 -5.058 1.00 83.12 93 ARG A CA 1
ATOM 741 C C . ARG A 1 93 ? 14.396 4.293 -5.133 1.00 83.12 93 ARG A C 1
ATOM 743 O O . ARG A 1 93 ? 13.858 4.675 -4.097 1.00 83.12 93 ARG A O 1
ATOM 750 N N . MET A 1 94 ? 13.817 4.400 -6.329 1.00 87.69 94 MET A N 1
ATOM 751 C CA . MET A 1 94 ? 12.428 4.825 -6.509 1.00 87.69 94 MET A CA 1
ATOM 752 C C . MET A 1 94 ? 11.480 4.062 -5.570 1.00 87.69 94 MET A C 1
ATOM 754 O O . MET A 1 94 ? 11.681 2.880 -5.285 1.00 87.69 94 MET A O 1
ATOM 758 N N . GLN A 1 95 ? 10.453 4.750 -5.078 1.00 91.38 95 GLN A N 1
ATOM 759 C CA . GLN A 1 95 ? 9.465 4.198 -4.160 1.00 91.38 95 GLN A CA 1
ATOM 760 C C . GLN A 1 95 ? 8.055 4.485 -4.666 1.00 91.38 95 GLN A C 1
ATOM 762 O O . GLN A 1 95 ? 7.779 5.582 -5.151 1.00 91.38 95 GLN A O 1
ATOM 767 N N . LEU A 1 96 ? 7.160 3.518 -4.495 1.00 92.06 96 LEU A N 1
ATOM 768 C CA . LEU A 1 96 ? 5.724 3.735 -4.542 1.00 92.06 96 LEU A CA 1
ATOM 769 C C . LEU A 1 96 ? 5.262 4.164 -3.150 1.00 92.06 96 LEU A C 1
ATOM 771 O O . LEU A 1 96 ? 5.402 3.424 -2.175 1.00 92.06 96 LEU A O 1
ATOM 775 N N . VAL A 1 97 ? 4.735 5.376 -3.059 1.00 93.00 97 VAL A N 1
ATOM 776 C CA . VAL A 1 97 ? 4.140 5.924 -1.845 1.00 93.00 97 VAL A CA 1
ATOM 777 C C . VAL A 1 97 ? 2.644 5.687 -1.918 1.00 93.00 97 VAL A C 1
ATOM 779 O O . VAL A 1 97 ? 1.996 6.101 -2.879 1.00 93.00 97 VAL A O 1
ATOM 782 N N . VAL A 1 98 ? 2.096 5.029 -0.904 1.00 93.12 98 VAL A N 1
ATOM 783 C CA . VAL A 1 98 ? 0.667 4.741 -0.817 1.00 93.12 98 VAL A CA 1
ATOM 784 C C . VAL A 1 98 ? 0.112 5.340 0.462 1.00 93.12 98 VAL A C 1
ATOM 786 O O . VAL A 1 98 ? 0.624 5.095 1.555 1.00 93.12 98 VAL A O 1
ATOM 789 N N . ASN A 1 99 ? -0.921 6.161 0.311 1.00 94.75 99 ASN A N 1
ATOM 790 C CA . ASN A 1 99 ? -1.579 6.856 1.403 1.00 94.75 99 ASN A CA 1
ATOM 791 C C . ASN A 1 99 ? -2.915 6.184 1.698 1.00 94.75 99 ASN A C 1
ATOM 793 O O . ASN A 1 99 ? -3.800 6.153 0.841 1.00 94.75 99 ASN A O 1
ATOM 797 N N . TYR A 1 100 ? -3.058 5.694 2.921 1.00 94.88 100 TYR A N 1
ATOM 798 C CA . TYR A 1 100 ? -4.270 5.084 3.438 1.00 94.88 100 TYR A CA 1
ATOM 799 C C . TYR A 1 100 ? -4.890 5.972 4.514 1.00 94.88 100 TYR A C 1
ATOM 801 O O . TYR A 1 100 ? -4.203 6.714 5.219 1.00 94.88 100 TYR A O 1
ATOM 809 N N . GLU A 1 101 ? -6.198 5.861 4.661 1.00 95.81 101 GLU A N 1
ATOM 810 C CA . GLU A 1 101 ? -6.944 6.329 5.821 1.00 95.81 101 GLU A CA 1
ATOM 811 C C . GLU A 1 101 ? -7.539 5.107 6.508 1.00 95.81 101 GLU A C 1
ATOM 813 O O . GLU A 1 101 ? -8.190 4.294 5.854 1.00 95.81 101 GLU A O 1
ATOM 818 N N . VAL A 1 102 ? -7.267 4.960 7.799 1.00 94.69 102 VAL A N 1
ATOM 819 C CA . VAL A 1 102 ? -7.704 3.828 8.616 1.00 94.69 102 VAL A CA 1
ATOM 820 C C . VAL A 1 102 ? -8.677 4.346 9.664 1.00 94.69 102 VAL A C 1
ATOM 822 O O . VAL A 1 102 ? -8.343 5.286 10.383 1.00 94.69 102 VAL A O 1
ATOM 825 N N . SER A 1 103 ? -9.843 3.726 9.775 1.00 93.50 103 SER A N 1
ATOM 826 C CA . SER A 1 103 ? -10.806 3.941 10.857 1.00 93.50 103 SER A CA 1
ATOM 827 C C . SER A 1 103 ? -11.237 2.596 11.439 1.00 93.50 103 SER A C 1
ATOM 829 O O . SER A 1 103 ? -10.801 1.543 10.981 1.00 93.50 103 SER A O 1
ATOM 831 N N . ILE A 1 104 ? -12.122 2.621 12.433 1.00 91.69 104 ILE A N 1
ATOM 832 C CA . ILE A 1 104 ? -12.759 1.409 12.965 1.00 91.69 104 ILE A CA 1
ATOM 833 C C . ILE A 1 104 ? -13.611 0.664 11.923 1.00 91.69 104 ILE A C 1
ATOM 835 O O . ILE 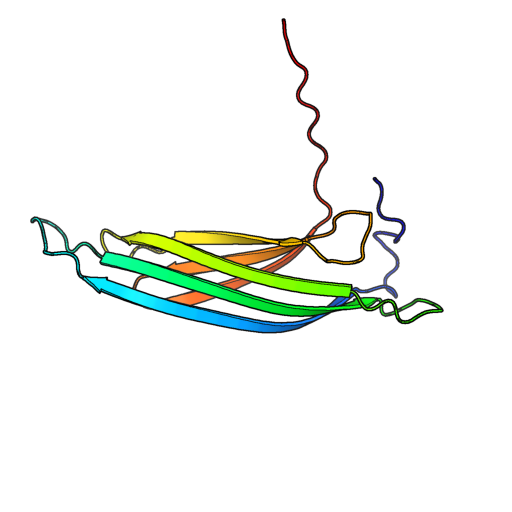A 1 104 ? -13.829 -0.537 12.060 1.00 91.69 104 ILE A O 1
ATOM 839 N N . ASP A 1 105 ? -14.072 1.352 10.877 1.00 91.25 105 ASP A N 1
ATOM 840 C CA . ASP A 1 105 ? -14.955 0.783 9.853 1.00 91.25 105 ASP A CA 1
ATOM 841 C C . ASP A 1 105 ? -14.179 0.132 8.706 1.00 91.25 105 ASP A C 1
ATOM 843 O O . ASP A 1 105 ? -14.730 -0.664 7.944 1.00 91.25 105 ASP A O 1
ATOM 847 N N . GLY A 1 106 ? -12.895 0.465 8.559 1.00 91.94 106 GLY A N 1
ATOM 848 C CA . GLY A 1 106 ? -12.067 -0.095 7.506 1.00 91.94 106 GLY A CA 1
ATOM 849 C C . GLY A 1 106 ? -10.902 0.783 7.083 1.00 91.94 106 GLY A C 1
ATOM 850 O O . GLY A 1 106 ? -10.465 1.706 7.770 1.00 91.94 106 GLY A O 1
ATOM 851 N N . VAL A 1 107 ? -10.390 0.464 5.897 1.00 94.06 107 VAL A N 1
ATOM 852 C CA . VAL A 1 107 ? -9.221 1.107 5.303 1.00 94.06 107 VAL A CA 1
ATOM 853 C C . VAL A 1 107 ? -9.585 1.628 3.921 1.00 94.06 107 VAL A C 1
ATOM 855 O O . VAL A 1 107 ? -10.091 0.894 3.076 1.00 94.06 107 VAL A O 1
ATOM 858 N N . SER A 1 108 ? -9.301 2.902 3.674 1.00 93.81 108 SER A N 1
ATOM 859 C CA . SER A 1 108 ? -9.536 3.573 2.398 1.00 93.81 108 SER A CA 1
ATOM 860 C C . SER A 1 108 ? -8.208 3.976 1.763 1.00 93.81 108 SER A C 1
ATOM 862 O O . SER A 1 108 ? -7.384 4.644 2.388 1.00 93.81 108 SER A O 1
ATOM 864 N N . LEU A 1 109 ? -8.005 3.599 0.501 1.00 92.44 109 LEU A N 1
ATOM 865 C CA . LEU A 1 109 ? -6.890 4.078 -0.311 1.00 92.44 109 LEU A CA 1
ATOM 866 C C . LEU A 1 109 ? -7.166 5.522 -0.756 1.00 92.44 109 LEU A C 1
ATOM 868 O O . LEU A 1 109 ? -8.137 5.781 -1.463 1.00 92.44 109 LEU A O 1
ATOM 872 N N . LYS A 1 110 ? -6.310 6.465 -0.356 1.00 95.25 110 LYS A N 1
ATOM 873 C CA . LYS A 1 110 ? -6.470 7.899 -0.656 1.00 95.25 110 LYS A CA 1
ATOM 874 C C . LYS A 1 110 ? -5.602 8.392 -1.799 1.00 95.25 110 LYS A C 1
ATOM 876 O O . LYS A 1 110 ? -5.943 9.389 -2.427 1.00 95.25 110 LYS A O 1
ATOM 881 N N . GLY A 1 111 ? -4.480 7.733 -2.064 1.00 92.44 111 GLY A N 1
ATOM 882 C CA . GLY A 1 111 ? -3.609 8.137 -3.157 1.00 92.44 111 GLY A CA 1
ATOM 883 C C . GLY A 1 111 ? -2.381 7.260 -3.301 1.00 92.44 111 GLY A C 1
ATOM 884 O O . GLY A 1 111 ? -1.942 6.614 -2.349 1.00 92.44 111 GLY A O 1
ATOM 885 N N . MET A 1 112 ? -1.831 7.279 -4.509 1.00 92.00 112 MET A N 1
ATOM 886 C CA . MET A 1 112 ? -0.621 6.567 -4.892 1.00 92.00 112 MET A CA 1
ATOM 887 C C . MET A 1 112 ? 0.254 7.502 -5.717 1.00 92.00 112 MET A C 1
ATOM 889 O O . MET A 1 112 ? -0.244 8.171 -6.621 1.00 92.00 112 MET A O 1
ATOM 893 N N . GLU A 1 113 ? 1.547 7.540 -5.423 1.00 91.31 113 GLU A N 1
ATOM 894 C CA . GLU A 1 113 ? 2.511 8.310 -6.206 1.00 91.31 113 GLU A CA 1
ATOM 895 C C . GLU A 1 113 ? 3.853 7.584 -6.290 1.00 91.31 113 GLU A C 1
ATOM 897 O O . GLU A 1 113 ? 4.273 6.900 -5.355 1.00 91.31 113 GLU A O 1
ATOM 902 N N . LEU A 1 114 ? 4.550 7.748 -7.412 1.00 88.69 114 LEU A N 1
ATOM 903 C CA . LEU A 1 114 ? 5.942 7.336 -7.533 1.00 88.69 114 LEU A CA 1
ATOM 904 C C . LEU A 1 114 ? 6.839 8.493 -7.118 1.00 88.69 114 LEU A C 1
ATOM 906 O O . LEU A 1 114 ? 6.690 9.623 -7.584 1.00 88.69 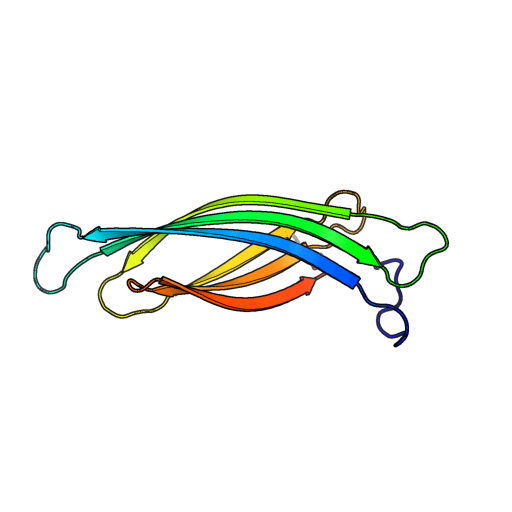114 LEU A O 1
ATOM 910 N N . ARG A 1 115 ? 7.804 8.201 -6.251 1.00 86.88 115 ARG A N 1
ATOM 911 C CA . ARG A 1 115 ? 8.718 9.196 -5.705 1.00 86.88 115 ARG A CA 1
ATOM 912 C C . ARG A 1 115 ? 10.156 8.707 -5.760 1.00 86.88 115 ARG A C 1
ATOM 914 O O . ARG A 1 115 ? 10.468 7.574 -5.405 1.00 86.88 115 ARG A O 1
ATOM 921 N N . LEU A 1 116 ? 11.059 9.619 -6.110 1.00 82.94 116 LEU A N 1
ATOM 922 C CA . LEU A 1 116 ? 12.486 9.450 -5.855 1.00 82.94 116 LEU A CA 1
ATOM 923 C C . LEU A 1 116 ? 12.804 9.896 -4.419 1.00 82.94 116 LEU A C 1
ATOM 925 O O . LEU A 1 116 ? 12.377 10.984 -4.000 1.00 82.94 116 LEU A O 1
ATOM 929 N N . PRO A 1 117 ? 13.538 9.091 -3.634 1.00 73.19 117 PRO A N 1
ATOM 930 C CA . PRO A 1 117 ? 13.877 9.457 -2.270 1.00 73.19 117 PRO A CA 1
ATOM 931 C C . PRO A 1 117 ? 14.718 10.736 -2.268 1.00 73.19 117 PRO A C 1
ATOM 933 O O . PRO A 1 117 ? 15.731 10.853 -2.961 1.00 73.19 117 PRO A O 1
ATOM 936 N N . LYS A 1 118 ? 14.292 11.718 -1.466 1.00 66.81 118 LYS A N 1
ATOM 937 C CA . LYS A 1 118 ? 15.049 12.961 -1.283 1.00 66.81 118 LYS A CA 1
ATOM 938 C C . LYS A 1 118 ? 16.325 12.627 -0.509 1.00 66.81 118 LYS A C 1
ATOM 940 O O . LYS A 1 118 ? 16.260 11.978 0.534 1.00 66.81 118 LYS A O 1
ATOM 945 N N . LYS A 1 119 ? 17.484 13.065 -1.006 1.00 58.34 119 LYS A N 1
ATOM 946 C CA . LYS A 1 119 ? 18.721 13.028 -0.221 1.00 58.34 119 LYS A CA 1
ATOM 947 C C . LYS A 1 119 ? 18.640 14.123 0.837 1.00 58.34 119 LYS A C 1
ATOM 949 O O . LYS A 1 119 ? 18.575 15.296 0.489 1.00 58.34 119 LYS A O 1
ATOM 954 N N . TYR A 1 120 ? 18.660 13.737 2.104 1.00 53.59 120 TYR A N 1
ATOM 955 C CA . TYR A 1 120 ? 18.855 14.674 3.202 1.00 53.59 120 TYR A CA 1
ATOM 956 C C . TYR A 1 120 ? 20.334 14.638 3.586 1.00 53.59 120 TYR A C 1
ATOM 958 O O . TYR A 1 120 ? 20.856 13.579 3.932 1.00 53.59 120 TYR A O 1
ATOM 966 N N . HIS A 1 121 ? 21.016 15.778 3.485 1.00 44.84 121 HIS A N 1
ATOM 967 C CA . HIS A 1 121 ? 22.295 15.988 4.153 1.00 44.84 121 HIS A CA 1
ATOM 968 C C . HIS A 1 121 ? 21.988 16.585 5.524 1.00 44.84 121 HIS A C 1
ATOM 970 O O . HIS A 1 121 ? 21.409 17.663 5.607 1.00 44.84 121 HIS A O 1
ATOM 976 N N . ALA A 1 122 ? 22.336 15.870 6.590 1.00 54.06 122 ALA A N 1
ATOM 977 C CA . ALA A 1 122 ? 22.414 16.467 7.914 1.00 54.06 122 ALA A CA 1
ATOM 978 C C . ALA A 1 122 ? 23.838 17.002 8.077 1.00 54.06 122 ALA A C 1
ATOM 980 O O . ALA A 1 122 ? 24.791 16.220 8.102 1.00 54.06 122 ALA A O 1
ATOM 981 N N . GLU A 1 123 ? 23.996 18.322 8.137 1.00 53.91 123 GLU A N 1
ATOM 982 C CA . GLU A 1 123 ? 25.253 18.905 8.592 1.00 53.91 123 GLU A CA 1
ATOM 983 C C . GLU A 1 123 ? 25.395 18.591 10.081 1.00 53.91 123 GLU A C 1
ATOM 985 O O . GLU A 1 123 ? 24.530 18.916 10.894 1.00 53.91 123 GLU A O 1
ATOM 990 N N . LYS A 1 124 ? 26.464 17.878 10.434 1.00 49.34 124 LYS A N 1
ATOM 991 C CA . LYS A 1 124 ? 26.797 17.604 11.826 1.00 49.34 124 LYS A CA 1
ATOM 992 C C . LYS A 1 124 ? 27.477 18.852 12.383 1.00 49.34 124 LYS A C 1
ATOM 994 O O . LYS A 1 124 ? 28.659 19.063 12.125 1.00 49.34 124 LYS A O 1
ATOM 999 N N . THR A 1 125 ? 26.736 19.684 13.103 1.00 52.91 125 THR A N 1
ATOM 1000 C CA . THR A 1 125 ? 27.310 20.787 13.881 1.00 52.91 125 THR A CA 1
ATOM 1001 C C . THR A 1 125 ? 28.032 20.197 15.095 1.00 52.91 125 THR A C 1
ATOM 1003 O O . THR A 1 125 ? 27.437 19.410 15.835 1.00 52.91 125 THR A O 1
ATOM 1006 N N . PHE A 1 126 ? 29.322 20.509 15.245 1.00 57.19 126 PHE A N 1
ATOM 1007 C CA . PHE A 1 126 ? 30.134 20.190 16.425 1.00 57.19 126 PHE A CA 1
ATOM 1008 C C . PHE A 1 126 ? 30.096 21.343 17.424 1.00 57.19 126 PHE A C 1
ATOM 1010 O O . PHE A 1 126 ? 30.010 22.503 16.959 1.00 57.19 126 PHE A O 1
#

pLDDT: mean 80.06, std 15.43, range [44.84, 95.81]

Secondary structure (DSSP, 8-state):
---SS-TT-TT--EEEEEEEEEEEEEEEEP--TTS-EEEEEEEEEEEEEEEESS-SS--EEEEEEEEEEEEEESSS--EEEEEEEE-BT-TT--EEEEEEEEETTEEEEEEEEEEPPPPPP-----

Radius of gyration: 19.02 Å; chains: 1; bounding box: 46×28×57 Å